Protein AF-A0A017HLE6-F1 (afdb_monomer_lite)

Structure (mmCIF, N/CA/C/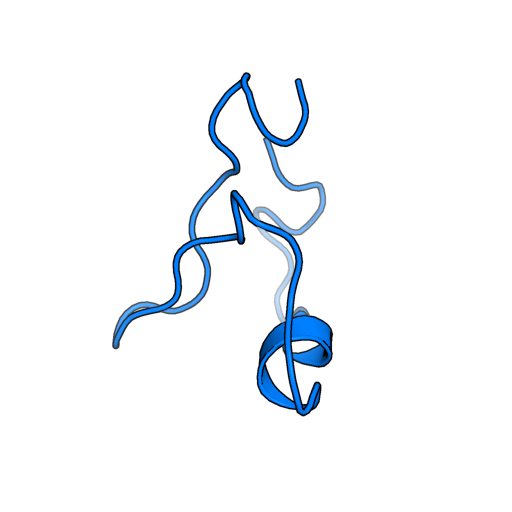O backbone):
data_AF-A0A017HLE6-F1
#
_entry.id   AF-A0A017HLE6-F1
#
loop_
_atom_site.group_PDB
_atom_site.id
_atom_site.type_symbol
_atom_site.label_atom_id
_atom_site.label_alt_id
_atom_site.label_comp_id
_atom_site.label_asym_id
_atom_site.label_entity_id
_atom_site.label_seq_id
_atom_site.pdbx_PDB_ins_code
_atom_site.Cartn_x
_atom_site.Cartn_y
_atom_site.Cartn_z
_atom_site.occupancy
_atom_site.B_iso_or_equiv
_atom_site.auth_seq_id
_atom_site.auth_comp_id
_atom_site.auth_asym_id
_atom_site.auth_atom_id
_atom_site.pdbx_PDB_model_num
ATOM 1 N N . MET A 1 1 ? 8.323 3.280 7.700 1.00 81.31 1 MET A N 1
ATOM 2 C CA . MET A 1 1 ? 7.135 3.765 8.454 1.00 81.31 1 MET A CA 1
ATOM 3 C C . MET A 1 1 ? 6.143 4.378 7.477 1.00 81.31 1 MET A C 1
ATOM 5 O O . MET A 1 1 ? 6.551 5.249 6.728 1.00 81.31 1 MET A O 1
ATOM 9 N N . LEU A 1 2 ? 4.877 3.954 7.457 1.00 89.44 2 LEU A N 1
ATOM 10 C CA . LEU A 1 2 ? 3.855 4.573 6.595 1.00 89.44 2 LEU A CA 1
ATOM 11 C C . LEU A 1 2 ? 3.246 5.807 7.279 1.00 89.44 2 LEU A C 1
ATOM 13 O O . LEU A 1 2 ? 3.085 5.810 8.492 1.00 89.44 2 LEU A O 1
ATOM 17 N N . VAL A 1 3 ? 2.874 6.842 6.522 1.00 93.62 3 VAL A N 1
ATOM 18 C CA . VAL A 1 3 ? 2.233 8.052 7.088 1.00 93.62 3 VAL A CA 1
ATOM 19 C C . VAL A 1 3 ? 0.816 7.763 7.605 1.00 93.62 3 VAL A C 1
ATOM 21 O O . VAL A 1 3 ? 0.342 8.431 8.514 1.00 93.62 3 VAL A O 1
ATOM 24 N N . ALA A 1 4 ? 0.160 6.728 7.077 1.00 95.56 4 ALA A N 1
ATOM 25 C CA . ALA A 1 4 ? -1.230 6.374 7.370 1.00 95.56 4 ALA A CA 1
ATOM 26 C C . ALA A 1 4 ? -1.494 5.805 8.783 1.00 95.56 4 ALA A C 1
ATOM 28 O O . ALA A 1 4 ? -2.609 5.380 9.075 1.00 95.56 4 ALA A O 1
ATOM 29 N N . GLN A 1 5 ? -0.494 5.744 9.667 1.00 94.44 5 GLN A N 1
ATOM 30 C CA . GLN A 1 5 ? -0.683 5.183 11.008 1.00 94.44 5 GLN A CA 1
ATOM 31 C C . GLN A 1 5 ? -1.642 6.052 11.833 1.00 94.44 5 GLN A C 1
ATOM 33 O O . GLN A 1 5 ? -1.431 7.254 11.977 1.00 94.44 5 GLN A O 1
ATOM 38 N N . GLY A 1 6 ? -2.684 5.431 12.391 1.00 95.06 6 GLY A N 1
ATOM 39 C CA . GLY A 1 6 ? -3.707 6.122 13.182 1.00 95.06 6 GLY A CA 1
ATOM 40 C C . GLY A 1 6 ? -4.749 6.886 12.359 1.00 95.06 6 GLY A C 1
ATOM 41 O O . GLY A 1 6 ? -5.626 7.513 12.949 1.00 95.06 6 GLY A O 1
ATOM 42 N N . ALA A 1 7 ? -4.685 6.833 11.026 1.00 97.19 7 ALA A N 1
ATOM 43 C CA . ALA A 1 7 ? -5.780 7.305 10.190 1.00 97.19 7 ALA A CA 1
ATOM 44 C C . ALA A 1 7 ? -7.009 6.397 10.376 1.00 97.19 7 ALA A C 1
ATOM 46 O O . ALA A 1 7 ? -6.871 5.179 10.477 1.00 97.19 7 ALA A O 1
ATOM 47 N N . GLU A 1 8 ? -8.209 6.984 10.402 1.00 97.62 8 GLU A N 1
ATOM 48 C CA . GLU A 1 8 ? -9.472 6.229 10.466 1.00 97.62 8 GLU A CA 1
ATOM 49 C C . GLU A 1 8 ? -9.668 5.364 9.214 1.00 97.62 8 GLU A C 1
ATOM 51 O O . GLU A 1 8 ? -10.116 4.223 9.294 1.00 97.62 8 GLU A O 1
ATOM 56 N N . VAL A 1 9 ? -9.283 5.908 8.059 1.00 96.31 9 VAL A N 1
ATOM 57 C CA . VAL A 1 9 ? -9.298 5.226 6.768 1.00 96.31 9 VAL A CA 1
ATOM 58 C C . VAL A 1 9 ? -8.042 5.621 6.001 1.00 96.31 9 VAL A C 1
ATOM 60 O O . VAL A 1 9 ? -7.646 6.789 5.999 1.00 96.31 9 VAL A O 1
ATOM 63 N N . ALA A 1 10 ? -7.431 4.651 5.328 1.00 96.12 10 ALA A N 1
ATOM 64 C CA . ALA A 1 10 ? -6.357 4.872 4.375 1.00 96.12 10 ALA A CA 1
ATOM 65 C C . ALA A 1 10 ? -6.579 3.977 3.157 1.00 96.12 10 ALA A C 1
ATOM 67 O O . ALA A 1 10 ? -6.826 2.782 3.303 1.00 96.12 10 ALA A O 1
ATOM 68 N N . ASP A 1 11 ? -6.476 4.570 1.974 1.00 96.69 11 ASP A N 1
ATOM 69 C CA . ASP A 1 11 ? -6.542 3.853 0.709 1.00 96.69 11 ASP A CA 1
ATOM 70 C C . ASP A 1 11 ? -5.118 3.643 0.178 1.00 96.69 11 ASP A C 1
ATOM 72 O O . ASP A 1 11 ? -4.425 4.598 -0.179 1.00 96.69 11 ASP A O 1
ATOM 76 N N . LEU A 1 12 ? -4.646 2.398 0.243 1.00 96.31 12 LEU A N 1
ATOM 77 C CA . LEU A 1 12 ? -3.276 1.986 -0.087 1.00 96.31 12 LEU A CA 1
ATOM 78 C C . LEU A 1 12 ? -3.277 0.749 -0.999 1.00 96.31 12 LEU A C 1
ATOM 80 O O . LEU A 1 12 ? -2.380 -0.094 -0.915 1.00 96.31 12 LEU A O 1
ATOM 84 N N . ASP A 1 13 ? -4.295 0.613 -1.846 1.00 96.81 13 ASP A N 1
ATOM 85 C CA . ASP A 1 13 ? -4.508 -0.562 -2.694 1.00 96.81 13 ASP A CA 1
ATOM 86 C C . ASP A 1 13 ? -3.825 -0.482 -4.069 1.00 96.81 13 ASP A C 1
ATOM 88 O O . ASP A 1 13 ? -3.789 -1.479 -4.783 1.00 96.81 13 ASP A O 1
ATOM 92 N N . GLY A 1 14 ? -3.227 0.661 -4.426 1.00 97.19 14 GLY A N 1
ATOM 93 C CA . GLY A 1 14 ? -2.630 0.899 -5.745 1.00 97.19 14 GLY A CA 1
ATOM 94 C C . GLY A 1 14 ? -1.778 -0.262 -6.290 1.00 97.19 14 GLY A C 1
ATOM 95 O O . GLY A 1 14 ? -2.025 -0.689 -7.418 1.00 97.19 14 GLY A O 1
ATOM 96 N N . PRO A 1 15 ? -0.824 -0.829 -5.521 1.00 96.94 15 PRO A N 1
ATOM 97 C CA . PRO A 1 15 ? -0.050 -2.001 -5.942 1.00 96.94 15 PRO A CA 1
ATOM 98 C C . PRO A 1 15 ? -0.879 -3.252 -6.274 1.00 96.94 15 PRO A C 1
ATOM 100 O O . PRO A 1 15 ? -0.500 -4.003 -7.167 1.00 96.94 15 PRO A O 1
ATOM 103 N N . LEU A 1 16 ? -2.024 -3.465 -5.616 1.00 97.12 16 LEU A N 1
ATOM 104 C CA . LEU A 1 16 ? -2.929 -4.596 -5.877 1.00 97.12 16 LEU A CA 1
ATOM 105 C C . LEU A 1 16 ? -3.659 -4.476 -7.222 1.00 97.12 16 LEU A C 1
ATOM 107 O O . LEU A 1 16 ? -4.221 -5.455 -7.708 1.00 97.12 16 LEU A O 1
ATOM 111 N N . LEU A 1 17 ? -3.665 -3.280 -7.814 1.00 97.69 17 LEU A N 1
ATOM 112 C CA . LEU A 1 17 ? -4.324 -2.984 -9.085 1.00 97.69 17 LEU A CA 1
ATOM 113 C C . LEU A 1 17 ? -3.361 -3.042 -10.280 1.00 97.69 17 LEU A C 1
ATOM 115 O O . LEU A 1 17 ? -3.786 -2.884 -11.427 1.00 97.69 17 LEU A O 1
ATOM 119 N N . LEU A 1 18 ? -2.066 -3.250 -10.033 1.00 97.62 18 LEU A N 1
ATOM 120 C CA . LEU A 1 18 ? -1.057 -3.365 -11.080 1.00 97.62 18 LEU A CA 1
ATOM 121 C C . LEU A 1 18 ? -1.023 -4.789 -11.646 1.00 97.62 18 LEU A C 1
ATOM 123 O O . LEU A 1 18 ? -1.163 -5.769 -10.921 1.00 97.62 18 LEU A O 1
ATOM 127 N N . ALA A 1 19 ? -0.771 -4.908 -12.952 1.00 98.12 19 ALA A N 1
ATOM 128 C CA . ALA A 1 19 ? -0.487 -6.207 -13.570 1.00 98.12 19 ALA A CA 1
ATOM 129 C C . ALA A 1 19 ? 0.837 -6.809 -13.057 1.00 98.12 19 ALA A C 1
ATOM 131 O O . ALA A 1 19 ? 0.978 -8.026 -12.978 1.00 98.12 19 ALA A O 1
ATOM 132 N N . GLU A 1 20 ? 1.791 -5.944 -12.710 1.00 97.50 20 GLU A N 1
ATOM 133 C CA . GLU A 1 20 ? 3.083 -6.279 -12.121 1.00 97.50 20 GLU A CA 1
ATOM 134 C C . GLU A 1 20 ? 3.532 -5.106 -11.235 1.00 97.50 20 GLU A C 1
ATOM 136 O O . GLU A 1 20 ? 3.495 -3.950 -11.669 1.00 97.50 20 GLU A O 1
ATOM 141 N N . ASP A 1 21 ? 3.936 -5.394 -9.996 1.00 97.44 21 ASP A N 1
ATOM 142 C CA . ASP A 1 21 ? 4.604 -4.426 -9.117 1.00 97.44 21 ASP A CA 1
ATOM 143 C C . ASP 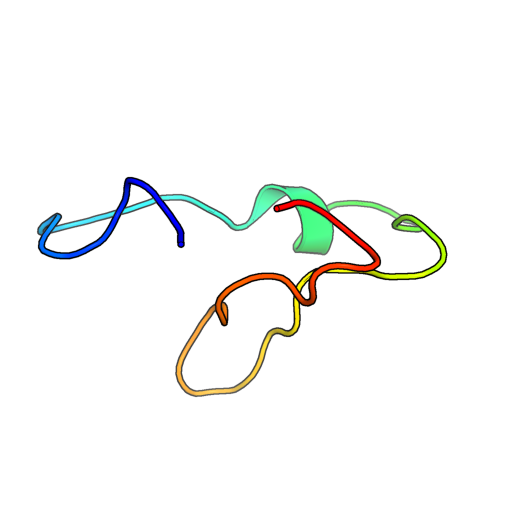A 1 21 ? 6.132 -4.601 -9.208 1.00 97.44 21 ASP A C 1
ATOM 145 O O . ASP A 1 21 ? 6.661 -5.523 -9.825 1.00 97.44 21 ASP A O 1
ATOM 149 N N . ARG A 1 22 ? 6.874 -3.693 -8.585 1.00 96.62 22 ARG A N 1
ATOM 150 C CA . ARG A 1 22 ? 8.332 -3.740 -8.445 1.00 96.62 22 ARG A CA 1
ATOM 151 C C . ARG A 1 22 ? 8.834 -5.047 -7.810 1.00 96.62 22 ARG A C 1
ATOM 153 O O . ARG A 1 22 ? 8.142 -5.703 -7.041 1.00 96.62 22 ARG A O 1
ATOM 160 N N . ALA A 1 23 ? 10.122 -5.332 -8.010 1.00 96.69 23 ALA A N 1
ATOM 161 C CA . ALA A 1 23 ? 10.774 -6.552 -7.520 1.00 96.69 23 ALA A CA 1
ATOM 162 C C . ALA A 1 23 ? 10.733 -6.751 -5.988 1.00 96.69 23 ALA A 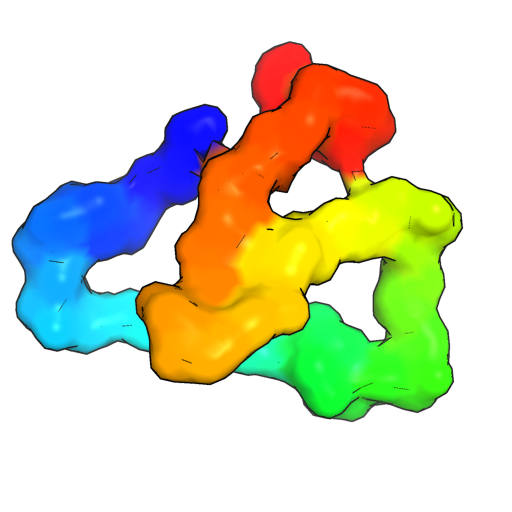C 1
ATOM 164 O O . ALA A 1 23 ? 10.835 -7.881 -5.517 1.00 96.69 23 ALA A O 1
ATOM 165 N N . ARG A 1 24 ? 10.612 -5.667 -5.209 1.00 96.75 24 ARG A N 1
ATOM 166 C CA . ARG A 1 24 ? 10.410 -5.699 -3.751 1.00 96.75 24 ARG A CA 1
ATOM 167 C C . ARG A 1 24 ? 9.143 -4.919 -3.393 1.00 96.75 24 ARG A C 1
ATOM 169 O O . ARG A 1 24 ? 9.242 -3.714 -3.164 1.00 96.75 24 ARG A O 1
ATOM 176 N N . PRO A 1 25 ? 7.960 -5.548 -3.449 1.00 96.88 25 PRO A N 1
ATOM 177 C CA . PRO A 1 25 ? 6.691 -4.870 -3.217 1.00 96.88 25 PRO A CA 1
ATOM 178 C C . PRO A 1 25 ? 6.447 -4.634 -1.722 1.00 96.88 25 PRO A C 1
ATOM 180 O O . PRO A 1 25 ? 7.134 -5.191 -0.864 1.00 96.88 25 PRO A O 1
ATOM 183 N N . LEU A 1 26 ? 5.432 -3.828 -1.404 1.00 97.31 26 LEU A N 1
ATOM 184 C CA . LEU A 1 26 ? 4.850 -3.862 -0.062 1.00 97.31 26 LEU A CA 1
ATOM 185 C C . LEU A 1 26 ? 4.198 -5.227 0.169 1.00 97.31 26 LEU A C 1
ATOM 187 O O . LEU A 1 26 ? 3.633 -5.822 -0.750 1.00 97.31 26 LEU A O 1
ATOM 191 N N . LEU A 1 27 ? 4.261 -5.716 1.404 1.00 97.19 27 LEU A N 1
ATOM 192 C CA . LEU A 1 27 ? 3.584 -6.951 1.773 1.00 97.19 27 LEU A CA 1
ATOM 193 C C . LEU A 1 27 ? 2.122 -6.656 2.098 1.00 97.19 27 LEU A C 1
ATOM 195 O O . LEU A 1 27 ? 1.819 -5.745 2.872 1.00 97.19 27 LEU A O 1
ATOM 199 N N . TYR A 1 28 ? 1.238 -7.464 1.521 1.00 97.38 28 TYR A N 1
ATOM 200 C CA . TYR A 1 28 ? -0.197 -7.444 1.767 1.00 97.38 28 TYR A CA 1
ATOM 201 C C . TYR A 1 28 ? -0.638 -8.817 2.270 1.00 97.38 28 TYR A C 1
ATOM 203 O O . TYR A 1 28 ? -0.273 -9.839 1.686 1.00 97.38 28 TYR A O 1
ATOM 211 N N . ASP A 1 29 ? -1.447 -8.845 3.324 1.00 96.31 29 ASP A N 1
ATOM 212 C CA . ASP A 1 29 ? -2.117 -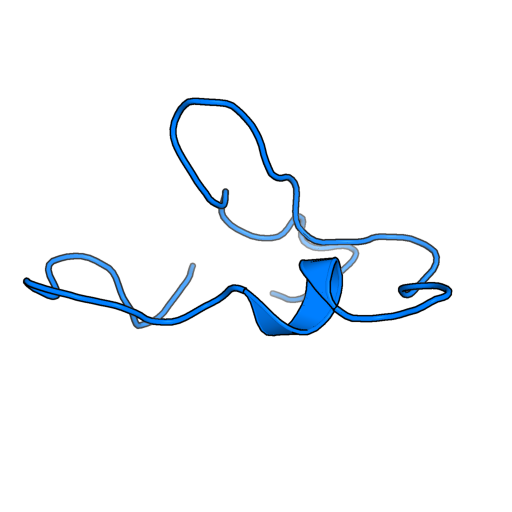10.055 3.797 1.00 96.31 29 ASP A CA 1
ATOM 213 C C . ASP A 1 29 ? -3.531 -9.747 4.327 1.00 96.31 29 ASP A C 1
ATOM 215 O O . ASP A 1 29 ? -4.073 -8.660 4.120 1.00 96.31 29 ASP A O 1
ATOM 219 N N . GLY A 1 30 ? -4.155 -10.713 5.011 1.00 96.00 30 GLY A N 1
ATOM 220 C CA . GLY A 1 30 ? -5.495 -10.553 5.586 1.00 96.00 30 GLY A CA 1
ATOM 221 C C . GLY A 1 30 ? -5.611 -9.488 6.686 1.00 96.00 30 GLY A C 1
ATOM 222 O O . GLY A 1 30 ? -6.727 -9.135 7.056 1.00 96.00 30 GLY A O 1
ATOM 223 N N . SER A 1 31 ? -4.492 -8.980 7.209 1.00 94.12 31 SER A N 1
ATOM 224 C CA . SER A 1 31 ? -4.438 -7.866 8.163 1.00 94.12 31 SER A CA 1
ATOM 225 C C . SER A 1 31 ? -4.223 -6.500 7.497 1.00 94.12 31 SER A C 1
ATOM 227 O O . SER A 1 31 ? -4.293 -5.477 8.176 1.00 94.12 31 SER A O 1
ATOM 229 N N . GLY A 1 32 ? -4.024 -6.468 6.175 1.00 93.69 32 GLY A N 1
ATOM 230 C CA . GLY A 1 32 ? -3.814 -5.254 5.393 1.00 93.69 32 GLY A CA 1
ATOM 231 C C . GLY A 1 32 ? -2.387 -5.131 4.859 1.00 93.69 32 GLY A C 1
ATOM 232 O O . GLY A 1 32 ? -1.737 -6.127 4.545 1.00 93.69 32 GLY A O 1
ATOM 233 N N . VAL A 1 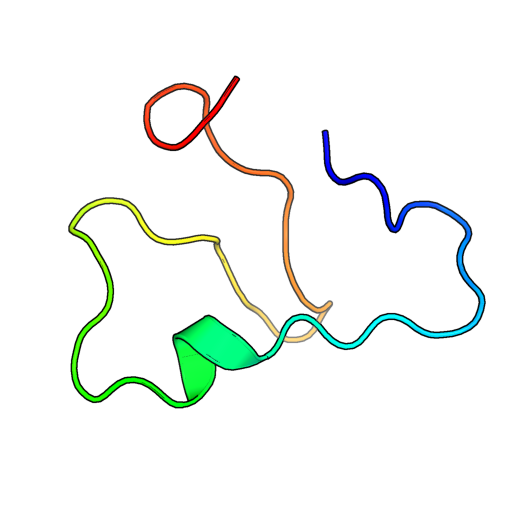33 ? -1.923 -3.887 4.703 1.00 96.81 33 VAL A N 1
ATOM 234 C CA . VAL A 1 33 ? -0.589 -3.558 4.175 1.00 96.81 33 VAL A CA 1
ATOM 235 C C . VAL A 1 33 ? 0.423 -3.351 5.302 1.00 96.81 33 VAL A C 1
ATOM 237 O O . VAL A 1 33 ? 0.141 -2.671 6.292 1.00 96.81 33 VAL A O 1
ATOM 240 N N . HIS A 1 34 ? 1.624 -3.900 5.135 1.00 96.12 34 HIS A N 1
ATOM 241 C CA . HIS A 1 34 ? 2.707 -3.819 6.118 1.00 96.12 34 HIS A CA 1
ATOM 242 C C . HIS A 1 34 ? 3.697 -2.689 5.805 1.00 96.12 34 HIS A C 1
ATOM 244 O O . HIS A 1 34 ? 3.816 -2.269 4.651 1.00 96.12 34 HIS A O 1
ATOM 250 N N . PRO A 1 35 ? 4.443 -2.177 6.806 1.00 95.62 35 PRO A N 1
ATOM 251 C CA . PRO A 1 35 ? 5.532 -1.240 6.558 1.00 95.62 35 PRO A CA 1
ATOM 252 C C . PRO A 1 35 ? 6.560 -1.792 5.553 1.00 95.62 35 PRO A C 1
ATOM 254 O O . PRO A 1 35 ? 6.830 -2.992 5.562 1.00 95.62 35 PRO A O 1
ATOM 257 N N . PRO A 1 36 ? 7.172 -0.929 4.723 1.00 96.12 36 PRO A N 1
ATOM 258 C CA . PRO A 1 36 ? 8.190 -1.363 3.774 1.00 96.12 36 PRO A CA 1
ATOM 259 C C . PRO A 1 36 ? 9.453 -1.854 4.486 1.00 96.12 36 PRO A C 1
ATOM 261 O O . PRO A 1 36 ? 9.857 -1.292 5.508 1.00 96.12 36 PRO A O 1
ATOM 264 N N . GLU A 1 37 ? 10.101 -2.855 3.891 1.00 95.12 37 GLU A N 1
ATOM 265 C CA . GLU A 1 37 ? 11.509 -3.163 4.152 1.00 95.12 37 GLU A CA 1
ATOM 266 C C . GLU A 1 37 ? 12.410 -2.025 3.631 1.00 95.12 37 GLU A C 1
ATOM 268 O O . GLU A 1 37 ? 12.030 -1.279 2.720 1.00 95.12 37 GLU A O 1
ATOM 273 N N . ALA A 1 38 ? 13.621 -1.894 4.182 1.00 94.75 38 ALA A N 1
ATOM 274 C CA . ALA A 1 38 ? 14.556 -0.819 3.824 1.00 94.75 38 ALA A CA 1
ATOM 275 C C . ALA A 1 38 ? 14.999 -0.888 2.351 1.00 94.75 38 ALA A C 1
ATOM 277 O O . ALA A 1 38 ? 15.259 0.131 1.718 1.00 94.75 38 ALA A O 1
ATOM 278 N N . GLU A 1 39 ? 15.035 -2.090 1.779 1.00 95.19 39 GLU A N 1
ATOM 279 C CA . GLU A 1 39 ? 15.351 -2.334 0.376 1.00 95.19 39 GLU A CA 1
ATOM 280 C C . GLU A 1 39 ? 14.286 -1.789 -0.585 1.00 95.19 39 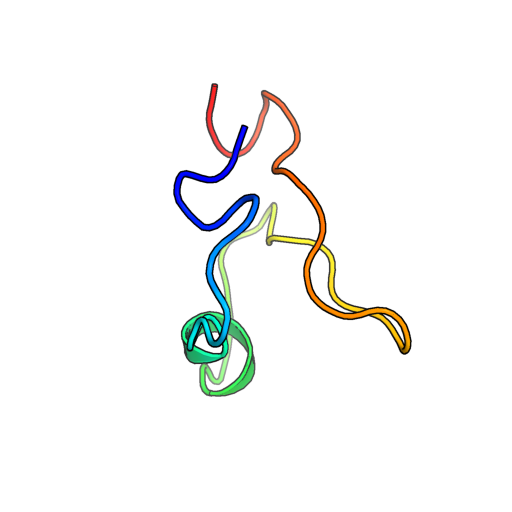GLU A C 1
ATOM 282 O O . GLU A 1 39 ? 14.579 -1.595 -1.767 1.00 95.19 39 GLU A O 1
ATOM 287 N N . LEU A 1 40 ? 13.059 -1.565 -0.104 1.00 95.44 40 LEU A N 1
ATOM 288 C CA . LEU A 1 40 ? 12.018 -0.870 -0.854 1.00 95.44 40 LEU A CA 1
ATOM 289 C C . LEU A 1 40 ? 12.097 0.641 -0.606 1.00 95.44 40 LEU A C 1
ATOM 291 O O . LEU A 1 40 ? 12.232 1.412 -1.558 1.00 95.44 40 LEU A O 1
ATOM 295 N N . TRP A 1 41 ? 11.958 1.066 0.654 1.00 93.56 41 TRP A N 1
ATOM 296 C CA . TRP A 1 41 ? 11.927 2.482 1.026 1.00 93.56 41 TRP A CA 1
ATOM 297 C C . TRP A 1 41 ? 12.148 2.687 2.532 1.00 93.56 41 TRP A C 1
ATOM 299 O O . TRP A 1 41 ? 11.445 2.091 3.353 1.00 93.56 41 TRP A O 1
ATOM 309 N N . GLY A 1 42 ? 13.072 3.586 2.886 1.00 82.81 42 GLY A N 1
ATOM 310 C CA . GLY A 1 42 ? 13.448 3.904 4.267 1.00 82.81 42 GLY A CA 1
ATOM 311 C C . GLY A 1 42 ? 14.776 4.634 4.337 1.00 82.81 42 GLY A C 1
ATOM 312 O O . GLY A 1 42 ? 15.800 3.984 4.047 1.00 82.81 42 GLY A O 1
#

Foldseek 3Di:
DDPCPPPPDDDDCVCVPDPDDDPQDFDQDPVGTDDGDVVVPD

Sequence (42 aa):
MLVAQGAEVADLDGPLLLAEDRARPLLYDGSGVHPPEAELWG

pLDDT: mean 95.39, std 3.37, range [81.31, 98.12]

Radius of gyration: 10.8 Å; chains: 1; bounding box: 25×19×27 Å

Organism: NCBI:txid442562

Secondary structure (DSSP, 8-state):
--TTTT-S-----GGGGSSS--SSPPPEETTEEPPPPTTT--